Protein AF-A0A8B6FLK1-F1 (afdb_monomer_lite)

pLDDT: mean 83.56, std 16.07, range [43.19, 97.81]

Foldseek 3Di:
DVVVVCVVVVVVVVVVVVVVVCVLCVVCVVQWDWDWDDDPPDIDIDIDGHADWDFDDADPNRTDTDRVVVVVSVVVCCCVVPVVVVVVVVVVVVVVVVVVVVPDPPPPPPDPVVVVVVVVVVVVPD

InterPro domains:
  IPR000276 G protein-coupled receptor, rhodopsin-like [PF00001] (7-109)
  IPR000276 G protein-coupled receptor, rhodopsin-like [PR00237] (9-30)
  IPR000276 G protein-coupled receptor, rhodopsin-like [PR00237] (74-97)
  IPR017452 GPCR, rhodopsin-like, 7TM [PS50262] (1-126)

Radius of gyration: 31.33 Å; chains: 1; bounding box: 81×40×91 Å

Structure (mmCIF, N/CA/C/O backbone):
data_AF-A0A8B6FLK1-F1
#
_entry.id   AF-A0A8B6FLK1-F1
#
loop_
_atom_site.group_PDB
_atom_site.id
_atom_site.type_symbol
_atom_site.label_atom_id
_atom_site.label_alt_id
_atom_site.label_comp_id
_atom_site.label_asym_id
_atom_site.label_entity_id
_atom_site.label_seq_id
_atom_site.pdbx_PDB_ins_code
_atom_site.Cartn_x
_atom_site.Cartn_y
_atom_site.Cartn_z
_atom_site.occupancy
_atom_site.B_iso_or_equiv
_atom_site.auth_seq_id
_atom_site.auth_comp_id
_atom_site.auth_asym_id
_atom_site.auth_atom_id
_atom_site.pdbx_PDB_model_num
ATOM 1 N N . MET A 1 1 ? -22.060 -17.424 25.869 1.00 43.19 1 MET A N 1
ATOM 2 C CA . MET A 1 1 ? -22.345 -17.572 24.416 1.00 43.19 1 MET A CA 1
ATOM 3 C C . MET A 1 1 ? -21.731 -16.505 23.499 1.00 43.19 1 MET A C 1
ATOM 5 O O . MET A 1 1 ? -21.481 -16.833 22.350 1.00 43.19 1 MET A O 1
ATOM 9 N N . LYS A 1 2 ? -21.449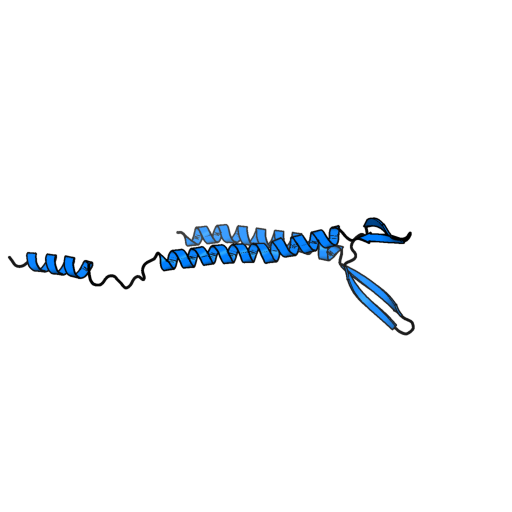 -15.261 23.934 1.00 49.59 2 LYS A N 1
ATOM 10 C CA . LYS A 1 2 ? -20.868 -14.230 23.038 1.00 49.59 2 LYS A CA 1
ATOM 11 C C . LYS A 1 2 ? -19.436 -14.543 22.548 1.00 49.59 2 LYS A C 1
ATOM 13 O O . LYS A 1 2 ? -19.112 -14.202 21.419 1.00 49.59 2 LYS A O 1
ATOM 18 N N . ALA A 1 3 ? -18.621 -15.236 23.349 1.00 55.22 3 ALA A N 1
ATOM 19 C CA . ALA A 1 3 ? -17.227 -15.564 23.014 1.00 55.22 3 ALA A CA 1
ATOM 20 C C . ALA A 1 3 ? -17.075 -16.533 21.818 1.00 55.22 3 ALA A C 1
ATOM 22 O O . ALA A 1 3 ? -16.315 -16.252 20.899 1.00 55.22 3 ALA A O 1
ATOM 23 N N . HIS A 1 4 ? -17.865 -17.608 21.750 1.00 50.41 4 HIS A N 1
ATOM 24 C CA . HIS A 1 4 ? -17.795 -18.573 20.638 1.00 50.41 4 HIS A CA 1
ATOM 25 C C . HIS A 1 4 ? -18.208 -17.985 19.274 1.00 50.41 4 HIS A C 1
ATOM 27 O O . HIS A 1 4 ? -17.681 -18.370 18.230 1.00 50.41 4 HIS A O 1
ATOM 33 N N . ILE A 1 5 ? -19.139 -17.022 19.263 1.00 56.53 5 ILE A N 1
ATOM 34 C CA . ILE A 1 5 ? -19.549 -16.324 18.031 1.00 56.53 5 ILE A CA 1
ATOM 35 C C . ILE A 1 5 ? -18.412 -15.426 17.512 1.00 56.53 5 ILE A C 1
ATOM 37 O O . ILE A 1 5 ? -18.264 -15.263 16.300 1.00 56.53 5 ILE A O 1
ATOM 41 N N . ILE A 1 6 ? -17.592 -14.876 18.415 1.00 68.38 6 ILE A N 1
ATOM 42 C CA . ILE A 1 6 ? -16.384 -14.112 18.075 1.00 68.38 6 ILE A CA 1
ATOM 43 C C . ILE A 1 6 ? -15.323 -15.049 17.483 1.00 68.38 6 ILE A C 1
ATOM 45 O O . ILE A 1 6 ? -14.728 -14.716 16.465 1.00 68.38 6 ILE A O 1
ATOM 49 N N . GLU A 1 7 ? -15.156 -16.248 18.037 1.00 64.81 7 GLU A N 1
ATOM 50 C CA . GLU A 1 7 ? -14.150 -17.232 17.616 1.00 64.81 7 GLU A CA 1
ATOM 51 C C . GLU A 1 7 ? -14.366 -17.754 16.180 1.00 64.81 7 GLU A C 1
ATOM 53 O O . GLU A 1 7 ? -13.455 -17.725 15.347 1.00 64.81 7 GLU A O 1
ATOM 58 N N . ARG A 1 8 ? -15.603 -18.135 15.820 1.00 66.06 8 ARG A N 1
ATOM 59 C CA . ARG A 1 8 ? -15.920 -18.606 14.454 1.00 66.06 8 ARG A CA 1
ATOM 60 C C . ARG A 1 8 ? -15.788 -17.498 13.403 1.00 66.06 8 ARG A C 1
ATOM 62 O O . ARG A 1 8 ? -15.402 -17.772 12.264 1.00 66.06 8 ARG A O 1
ATOM 69 N N . LYS A 1 9 ? -16.094 -16.250 13.768 1.00 73.50 9 LYS A N 1
ATOM 70 C CA . LYS A 1 9 ? -15.931 -15.082 12.887 1.00 73.50 9 LYS A CA 1
ATOM 71 C C . LYS A 1 9 ? -14.465 -14.667 12.761 1.00 73.50 9 LYS A C 1
ATOM 73 O O . LYS A 1 9 ? -14.031 -14.353 11.659 1.00 73.50 9 LYS A O 1
ATOM 78 N N . ALA A 1 10 ? -13.689 -14.765 13.841 1.00 85.44 10 ALA A N 1
ATOM 79 C CA . ALA A 1 10 ? -12.264 -14.450 13.848 1.00 85.44 10 ALA A CA 1
ATOM 80 C C . ALA A 1 10 ? -11.472 -15.326 12.871 1.00 85.44 10 ALA A C 1
ATOM 82 O O . ALA A 1 10 ? -10.645 -14.802 12.130 1.00 85.44 10 ALA A O 1
ATOM 83 N N . ARG A 1 11 ? -11.779 -16.630 12.782 1.00 87.12 11 ARG A N 1
ATOM 84 C CA . ARG A 1 11 ? -11.139 -17.526 11.801 1.00 87.12 11 ARG A CA 1
ATOM 85 C C . ARG A 1 11 ? -11.288 -17.019 10.362 1.00 87.12 11 ARG A C 1
ATOM 87 O O . ARG A 1 11 ? -10.310 -16.995 9.622 1.00 87.12 11 ARG A O 1
ATOM 94 N N . HIS A 1 12 ? -12.492 -16.597 9.974 1.00 88.56 12 HIS A N 1
ATOM 95 C CA . HIS A 1 12 ? -12.741 -16.069 8.630 1.00 88.56 12 HIS A CA 1
ATOM 96 C C . HIS A 1 12 ? -12.005 -14.745 8.409 1.00 88.56 12 HIS A C 1
ATOM 98 O O . HIS A 1 12 ? -11.387 -14.561 7.364 1.00 88.56 12 HIS A O 1
ATOM 104 N N . SER A 1 13 ? -12.001 -13.859 9.409 1.00 89.75 13 SER A N 1
ATOM 105 C CA . SER A 1 13 ? -11.253 -12.601 9.344 1.00 89.75 13 SER A CA 1
ATOM 106 C C . SER A 1 13 ? -9.754 -12.827 9.146 1.00 89.75 13 SER A C 1
ATOM 108 O O . SER A 1 13 ? -9.150 -12.155 8.319 1.00 89.75 13 SER A O 1
ATOM 110 N N . ILE A 1 14 ? -9.157 -13.793 9.850 1.00 92.69 14 ILE A N 1
ATOM 111 C CA . ILE A 1 14 ? -7.729 -14.113 9.717 1.00 92.69 14 ILE A CA 1
ATOM 112 C C . ILE A 1 14 ? -7.416 -14.613 8.303 1.00 92.69 14 ILE A C 1
ATOM 114 O O . ILE A 1 14 ? -6.460 -14.143 7.693 1.00 92.69 14 ILE A O 1
ATOM 118 N N . ILE A 1 15 ? -8.234 -15.518 7.757 1.00 95.38 15 ILE A N 1
ATOM 119 C CA . ILE A 1 15 ? -8.050 -16.026 6.388 1.00 95.38 15 ILE A CA 1
ATOM 120 C C . ILE A 1 15 ? -8.120 -14.879 5.373 1.00 95.38 15 ILE A C 1
ATOM 122 O O . ILE A 1 15 ? -7.264 -14.785 4.498 1.00 95.38 15 ILE A O 1
ATOM 126 N N . LEU A 1 16 ? -9.098 -13.979 5.512 1.00 92.62 16 LEU A N 1
ATOM 127 C CA . LEU A 1 16 ? -9.214 -12.813 4.636 1.00 92.62 16 LEU A CA 1
ATOM 128 C C . LEU A 1 16 ? -7.984 -11.911 4.732 1.00 92.62 16 LEU A C 1
ATOM 130 O O . LEU A 1 16 ? -7.451 -11.521 3.698 1.00 92.62 16 LEU A O 1
ATOM 134 N N . VAL A 1 17 ? -7.500 -11.619 5.942 1.00 94.12 17 VAL A N 1
ATOM 135 C CA . VAL A 1 17 ? -6.287 -10.810 6.141 1.00 94.12 17 VAL A CA 1
ATOM 136 C C . VAL A 1 17 ? -5.098 -11.428 5.414 1.00 94.12 17 VAL A C 1
ATOM 138 O O . VAL A 1 17 ? -4.431 -10.719 4.671 1.00 94.12 17 VAL A O 1
ATOM 141 N N . TRP A 1 18 ? -4.879 -12.738 5.541 1.00 96.75 18 TRP A N 1
ATOM 142 C CA . TRP A 1 18 ? -3.808 -13.425 4.816 1.00 96.75 18 TRP A CA 1
ATOM 143 C C . TRP A 1 18 ? -3.941 -13.291 3.300 1.00 96.75 18 TRP A C 1
ATOM 145 O O . TRP A 1 18 ? -2.966 -12.947 2.633 1.00 96.75 18 TRP A O 1
ATOM 155 N N . LEU A 1 19 ? -5.139 -13.515 2.753 1.00 96.19 19 LEU A N 1
ATOM 156 C CA . LEU A 1 19 ? -5.387 -13.366 1.317 1.00 96.19 19 LEU A CA 1
ATOM 157 C C . LEU A 1 19 ? -5.101 -11.937 0.840 1.00 96.19 19 LEU A C 1
ATOM 159 O O . LEU A 1 19 ? -4.425 -11.756 -0.171 1.00 96.19 19 LEU A O 1
ATOM 163 N N . PHE A 1 20 ? -5.549 -10.925 1.587 1.00 94.19 20 PHE A N 1
ATOM 164 C CA . PHE A 1 20 ? -5.247 -9.529 1.277 1.00 94.19 20 PHE A CA 1
ATOM 165 C C . PHE A 1 20 ? -3.749 -9.233 1.381 1.00 94.19 20 PHE A C 1
ATOM 167 O O . PHE A 1 20 ? -3.199 -8.594 0.487 1.00 94.19 20 PHE A O 1
ATOM 174 N N . SER A 1 21 ? -3.063 -9.727 2.413 1.00 94.56 21 SER A N 1
ATOM 175 C CA . SER A 1 21 ? -1.614 -9.564 2.561 1.00 94.56 21 SER A CA 1
ATOM 176 C C . SER A 1 21 ? -0.854 -10.150 1.373 1.00 94.56 21 SER A C 1
ATOM 178 O O . SER A 1 21 ? 0.011 -9.473 0.820 1.00 94.56 21 SER A O 1
ATOM 180 N N . PHE A 1 22 ? -1.208 -11.357 0.924 1.00 95.44 22 PHE A N 1
ATOM 181 C CA . PHE A 1 22 ? -0.618 -11.948 -0.278 1.00 95.44 22 PHE A CA 1
ATOM 182 C C . PHE A 1 22 ? -0.935 -11.136 -1.533 1.00 95.44 22 PHE A C 1
ATOM 184 O O . PHE A 1 22 ? -0.035 -10.879 -2.330 1.00 95.44 22 PHE A O 1
ATOM 191 N N . ALA A 1 23 ? -2.179 -10.682 -1.693 1.00 93.31 23 ALA A N 1
ATOM 192 C CA . ALA A 1 23 ? -2.577 -9.871 -2.836 1.00 93.31 23 ALA A CA 1
ATOM 193 C C . ALA A 1 23 ? -1.752 -8.576 -2.927 1.00 93.31 23 ALA A C 1
ATOM 195 O O . ALA A 1 23 ? -1.198 -8.288 -3.986 1.00 93.31 23 ALA A O 1
ATOM 196 N N . PHE A 1 24 ? -1.595 -7.840 -1.821 1.00 93.25 24 PHE A N 1
ATOM 197 C CA . PHE A 1 24 ? -0.805 -6.605 -1.782 1.00 93.25 24 PHE A CA 1
ATOM 198 C C . PHE A 1 24 ? 0.704 -6.837 -1.904 1.00 93.25 24 PHE A C 1
ATOM 200 O O . PHE A 1 24 ? 1.390 -5.993 -2.471 1.00 93.25 24 PHE A O 1
ATOM 207 N N . ALA A 1 25 ? 1.230 -7.962 -1.411 1.00 92.88 25 ALA A N 1
ATOM 208 C CA . ALA A 1 25 ? 2.650 -8.292 -1.528 1.00 92.88 25 ALA A CA 1
ATOM 209 C C . ALA A 1 25 ? 3.031 -8.852 -2.911 1.00 92.88 25 ALA A C 1
ATOM 211 O O . ALA A 1 25 ? 4.182 -8.729 -3.326 1.00 92.88 25 ALA A O 1
ATOM 212 N N . SER A 1 26 ? 2.082 -9.444 -3.643 1.00 93.50 26 SER A N 1
ATOM 213 C CA . SER A 1 26 ? 2.343 -10.092 -4.934 1.00 93.50 26 SER A CA 1
ATOM 214 C C . SER A 1 26 ? 3.038 -9.206 -5.982 1.00 93.50 26 SER A C 1
ATOM 216 O O . SER A 1 26 ? 3.964 -9.702 -6.627 1.00 93.50 26 SER A O 1
ATOM 218 N N . PRO A 1 27 ? 2.726 -7.900 -6.140 1.00 90.81 27 PRO A N 1
ATOM 219 C CA . PRO A 1 27 ? 3.387 -7.073 -7.145 1.00 90.81 27 PRO A CA 1
ATOM 220 C C . PRO A 1 27 ? 4.865 -6.844 -6.818 1.00 90.81 27 PRO A C 1
ATOM 222 O O . PRO A 1 27 ? 5.683 -6.762 -7.729 1.00 90.81 27 PRO A O 1
ATOM 225 N N . LEU A 1 28 ? 5.239 -6.801 -5.534 1.00 89.56 28 LEU A N 1
ATOM 226 C CA . LEU A 1 28 ? 6.644 -6.675 -5.135 1.00 89.56 28 LEU A CA 1
ATOM 227 C C . LEU A 1 28 ? 7.468 -7.878 -5.594 1.00 89.56 28 LEU A C 1
ATOM 229 O O . LEU A 1 28 ? 8.617 -7.695 -5.965 1.00 89.56 28 LEU A O 1
ATOM 233 N N . LEU A 1 29 ? 6.897 -9.084 -5.622 1.00 90.19 29 LEU A N 1
ATOM 234 C CA . LEU A 1 29 ? 7.605 -10.266 -6.125 1.00 90.19 29 LEU A CA 1
ATOM 235 C C . LEU A 1 29 ? 7.876 -10.186 -7.633 1.00 90.19 29 LEU A C 1
ATOM 237 O O . LEU A 1 29 ? 8.891 -10.693 -8.094 1.00 90.19 29 LEU A O 1
ATOM 241 N N . VAL A 1 30 ? 6.986 -9.544 -8.393 1.00 90.75 30 VAL A N 1
ATOM 242 C CA . VAL A 1 30 ? 7.095 -9.446 -9.857 1.00 90.75 30 VAL A CA 1
ATOM 243 C C . VAL A 1 30 ? 7.973 -8.270 -10.286 1.00 90.75 30 VAL A C 1
ATOM 245 O O . VAL A 1 30 ? 8.799 -8.404 -11.185 1.00 90.75 30 VAL A O 1
ATOM 248 N N . PHE A 1 31 ? 7.801 -7.102 -9.663 1.00 91.44 31 PHE A N 1
ATOM 249 C CA . PHE A 1 31 ? 8.486 -5.873 -10.076 1.00 91.44 31 PHE A CA 1
ATOM 250 C C . PHE A 1 31 ? 9.885 -5.718 -9.481 1.00 91.44 31 PHE A C 1
ATOM 252 O O . PHE A 1 31 ? 10.619 -4.820 -9.896 1.00 91.44 31 PHE A O 1
ATOM 259 N N . ARG A 1 32 ? 10.271 -6.557 -8.518 1.00 92.62 32 ARG A N 1
ATOM 260 C CA . ARG A 1 32 ? 11.574 -6.469 -7.865 1.00 92.62 32 ARG A CA 1
ATOM 261 C C . ARG A 1 32 ? 12.600 -7.314 -8.602 1.00 92.62 32 ARG A C 1
ATOM 263 O O . ARG A 1 32 ? 12.476 -8.530 -8.697 1.00 92.62 32 ARG A O 1
ATOM 270 N N . THR A 1 33 ? 13.622 -6.651 -9.128 1.00 93.19 33 THR A N 1
ATOM 271 C CA . THR A 1 33 ? 14.640 -7.272 -9.976 1.00 93.19 33 THR A CA 1
ATOM 272 C C . THR A 1 33 ? 16.041 -6.952 -9.478 1.00 93.19 33 THR A C 1
ATOM 274 O O . THR A 1 33 ? 16.296 -5.870 -8.943 1.00 93.19 33 THR A O 1
ATOM 277 N N . LEU A 1 34 ? 16.969 -7.890 -9.679 1.00 93.12 34 LEU A N 1
ATOM 278 C CA . LEU A 1 34 ? 18.387 -7.625 -9.475 1.00 93.12 34 LEU A CA 1
ATOM 279 C C . LEU A 1 34 ? 18.904 -6.784 -10.644 1.00 93.12 34 LEU A C 1
ATOM 281 O O . LEU A 1 34 ? 18.796 -7.171 -11.807 1.00 93.12 34 LEU A O 1
ATOM 285 N N . HIS A 1 35 ? 19.471 -5.635 -10.322 1.00 91.25 35 HIS A N 1
ATOM 286 C CA . HIS A 1 35 ? 20.169 -4.778 -11.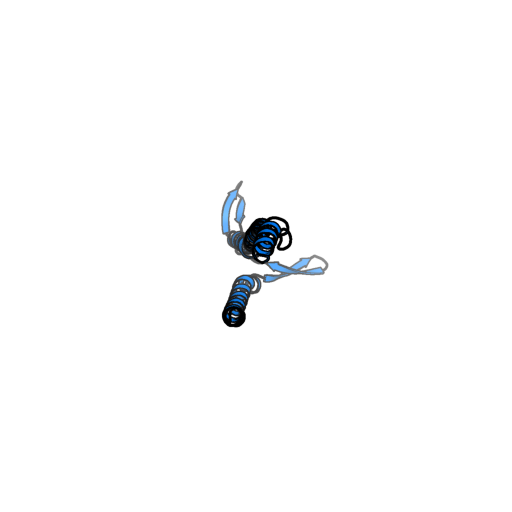257 1.00 91.25 35 HIS A CA 1
ATOM 287 C C . HIS A 1 35 ? 21.668 -4.970 -11.090 1.00 91.25 35 HIS A C 1
ATOM 289 O O . HIS A 1 35 ? 22.170 -5.136 -9.979 1.00 91.25 35 HIS A O 1
ATOM 295 N N . GLN A 1 36 ? 22.372 -4.938 -12.213 1.00 93.69 36 GLN A N 1
ATOM 296 C CA . GLN A 1 36 ? 23.819 -5.031 -12.258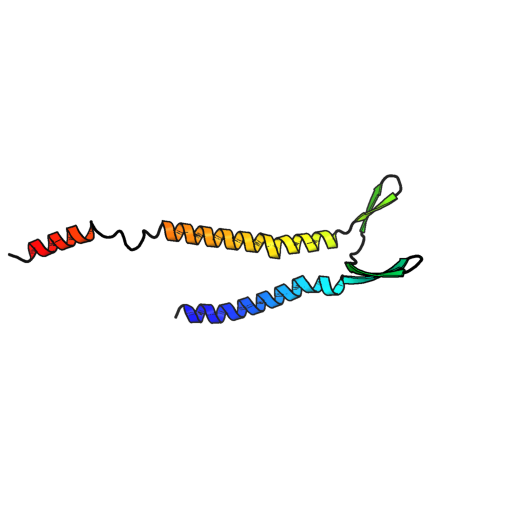 1.00 93.69 36 GLN A CA 1
ATOM 297 C C . GLN A 1 36 ? 24.341 -3.831 -13.044 1.00 93.69 36 GLN A C 1
ATOM 299 O O . GLN A 1 36 ? 23.883 -3.565 -14.157 1.00 93.69 36 GLN A O 1
ATOM 304 N N . ARG A 1 37 ? 25.282 -3.090 -12.462 1.00 91.62 37 ARG A N 1
ATOM 305 C CA . ARG A 1 37 ? 25.992 -1.987 -13.108 1.00 91.62 37 ARG A CA 1
ATOM 306 C C . ARG A 1 37 ? 27.479 -2.254 -13.013 1.00 91.62 37 ARG A C 1
ATOM 308 O O . ARG A 1 37 ? 28.049 -2.294 -11.926 1.00 91.62 37 ARG A O 1
ATOM 315 N N . GLN A 1 38 ? 28.105 -2.416 -14.171 1.00 93.31 38 GLN A N 1
ATOM 316 C CA . GLN A 1 38 ? 29.551 -2.519 -14.251 1.00 93.31 38 GLN A CA 1
ATOM 317 C C . GLN A 1 38 ? 30.155 -1.117 -14.170 1.00 93.31 38 GLN A C 1
ATOM 319 O O . GLN A 1 38 ? 29.944 -0.281 -15.051 1.00 93.31 38 GLN A O 1
ATOM 324 N N . TRP A 1 39 ? 30.910 -0.864 -13.110 1.00 90.94 39 TRP A N 1
ATOM 325 C CA . TRP A 1 39 ? 31.792 0.289 -12.999 1.00 90.94 39 TRP A CA 1
ATOM 326 C C . TRP A 1 39 ? 33.192 -0.077 -13.493 1.00 90.94 39 TRP A C 1
ATOM 328 O O . TRP A 1 39 ? 33.498 -1.240 -13.747 1.00 90.94 39 TRP A O 1
ATOM 338 N N . LYS A 1 40 ? 34.080 0.919 -13.594 1.00 90.31 40 LYS A N 1
ATOM 339 C CA . LYS A 1 40 ? 35.446 0.723 -14.105 1.00 90.31 40 LYS A CA 1
ATOM 340 C C . LYS A 1 40 ? 36.242 -0.344 -13.330 1.00 90.31 40 LYS A C 1
ATOM 342 O O . LYS A 1 40 ? 37.007 -1.073 -13.945 1.00 90.31 40 LYS A O 1
ATOM 347 N N . ASN A 1 41 ? 36.022 -0.451 -12.014 1.00 94.56 41 ASN A N 1
ATOM 348 C CA . ASN A 1 41 ? 36.798 -1.323 -11.119 1.00 94.56 41 ASN A CA 1
ATOM 349 C C . ASN A 1 41 ? 35.945 -2.323 -10.314 1.00 94.56 41 ASN A C 1
ATOM 351 O O . ASN A 1 41 ? 36.500 -3.096 -9.542 1.00 94.56 41 ASN A O 1
ATOM 355 N N . HIS A 1 42 ? 34.612 -2.282 -10.420 1.00 92.44 42 HIS A N 1
ATOM 356 C CA . HIS A 1 42 ? 33.734 -3.139 -9.620 1.00 92.44 42 HIS A CA 1
ATOM 357 C C . HIS A 1 42 ? 32.383 -3.374 -10.300 1.00 92.44 42 HIS A C 1
ATOM 359 O O . HIS A 1 42 ? 31.874 -2.508 -11.011 1.00 92.44 42 HIS A O 1
ATOM 365 N N . LEU A 1 43 ? 31.794 -4.541 -10.052 1.00 93.44 43 LEU A N 1
ATOM 366 C CA . LEU A 1 43 ? 30.409 -4.826 -10.406 1.00 93.44 43 LEU A CA 1
ATOM 367 C C . LEU A 1 43 ? 29.529 -4.442 -9.216 1.00 93.44 43 LEU A C 1
ATOM 369 O O . LEU A 1 43 ? 29.595 -5.075 -8.164 1.00 93.44 43 LEU A O 1
ATOM 373 N N . GLU A 1 44 ? 28.708 -3.410 -9.374 1.00 93.75 44 GLU A N 1
ATOM 374 C CA . GLU A 1 44 ? 27.685 -3.065 -8.393 1.00 93.75 44 GLU A CA 1
ATOM 375 C C . GLU A 1 44 ? 26.419 -3.863 -8.699 1.00 93.75 44 GLU A C 1
ATOM 377 O O . GLU A 1 44 ? 25.902 -3.833 -9.819 1.00 93.75 44 GLU A O 1
ATOM 382 N N . GLN A 1 45 ? 25.913 -4.577 -7.699 1.00 95.06 45 GLN A N 1
ATOM 383 C CA . GLN A 1 45 ? 24.640 -5.278 -7.784 1.00 95.06 45 GLN A CA 1
ATOM 384 C C . GLN A 1 45 ? 23.699 -4.717 -6.724 1.00 95.06 45 GLN A C 1
ATOM 386 O O . GLN A 1 45 ? 24.052 -4.663 -5.548 1.00 95.06 45 GLN A O 1
ATOM 391 N N . TRP A 1 46 ? 22.494 -4.320 -7.124 1.00 93.81 46 TRP A N 1
ATOM 392 C CA . TRP A 1 46 ? 21.467 -3.876 -6.184 1.00 93.81 46 TRP A CA 1
ATOM 393 C C . TRP A 1 46 ? 20.105 -4.434 -6.564 1.00 93.81 46 TRP A C 1
ATOM 395 O O . TRP A 1 46 ? 19.798 -4.672 -7.730 1.00 93.81 46 TRP A O 1
ATOM 405 N N . CYS A 1 47 ? 19.265 -4.646 -5.559 1.00 92.81 47 CYS A N 1
ATOM 406 C CA . CYS A 1 47 ? 17.891 -5.079 -5.755 1.00 92.81 47 CYS A CA 1
ATOM 407 C C . CYS A 1 47 ? 16.984 -3.847 -5.779 1.00 92.81 47 CYS A C 1
ATOM 409 O O . CYS A 1 47 ? 16.921 -3.098 -4.801 1.00 92.81 47 CYS A O 1
ATOM 411 N N . GLY A 1 48 ? 16.312 -3.620 -6.904 1.00 90.88 48 GLY A N 1
ATOM 412 C CA . GLY A 1 48 ? 15.482 -2.443 -7.134 1.00 90.88 48 GLY A CA 1
ATOM 413 C C . GLY A 1 48 ? 14.168 -2.792 -7.816 1.00 90.88 48 GLY A C 1
ATOM 414 O O . GLY A 1 48 ? 13.981 -3.897 -8.326 1.00 90.88 48 GLY A O 1
ATOM 415 N N . ASP A 1 49 ? 13.243 -1.837 -7.808 1.00 91.06 49 ASP A N 1
ATOM 416 C CA . ASP A 1 49 ? 11.947 -2.022 -8.447 1.00 91.06 49 ASP A CA 1
ATOM 417 C C . ASP A 1 49 ? 11.992 -1.519 -9.900 1.00 91.06 49 ASP A C 1
ATOM 419 O O . ASP A 1 49 ? 12.321 -0.356 -10.160 1.00 91.06 49 ASP A O 1
ATOM 423 N N . LYS A 1 50 ? 11.586 -2.364 -10.849 1.00 91.75 50 LYS A N 1
ATOM 424 C CA . LYS A 1 50 ? 11.521 -2.051 -12.280 1.00 91.75 50 LYS A CA 1
ATOM 425 C C . LYS A 1 50 ? 10.073 -1.861 -12.729 1.00 91.75 50 LYS A C 1
ATOM 427 O O . LYS A 1 50 ? 9.413 -2.790 -13.181 1.00 91.75 50 LYS A O 1
ATOM 432 N N . TRP A 1 51 ? 9.591 -0.624 -12.641 1.00 90.56 51 TRP A N 1
ATOM 433 C CA . TRP A 1 51 ? 8.247 -0.243 -13.088 1.00 90.56 51 TRP A CA 1
ATOM 434 C C . TRP A 1 51 ? 8.245 0.286 -14.533 1.00 90.56 51 TRP A C 1
ATOM 436 O O . TRP A 1 51 ? 9.212 0.946 -14.929 1.00 90.56 51 TRP A O 1
ATOM 446 N N . PRO A 1 52 ? 7.168 0.057 -15.313 1.00 90.75 52 PRO A N 1
ATOM 447 C CA . PRO A 1 52 ? 7.081 0.517 -16.695 1.00 90.75 52 PRO A CA 1
ATOM 448 C C . PRO A 1 52 ? 7.113 2.048 -16.777 1.00 90.75 52 PRO A C 1
ATOM 450 O O . PRO A 1 52 ? 6.418 2.748 -16.035 1.00 90.75 52 PRO A O 1
ATOM 453 N N . LEU A 1 53 ? 7.939 2.551 -17.693 1.00 91.94 53 LEU A N 1
ATOM 454 C CA . LEU A 1 53 ? 8.031 3.967 -18.033 1.00 91.94 53 LEU A CA 1
ATOM 455 C C . LEU A 1 53 ? 6.984 4.284 -19.100 1.00 91.94 53 LEU A C 1
ATOM 457 O O . LEU A 1 53 ? 6.923 3.619 -20.130 1.00 91.94 53 LEU A O 1
ATOM 461 N N . VAL A 1 54 ? 6.172 5.307 -18.851 1.00 92.19 54 VAL A N 1
ATOM 462 C CA . VAL A 1 54 ? 5.145 5.788 -19.778 1.00 92.19 54 VAL A CA 1
ATOM 463 C C . VAL A 1 54 ? 5.531 7.187 -20.239 1.00 92.19 54 VAL A C 1
ATOM 465 O O . VAL A 1 54 ? 5.889 8.043 -19.421 1.00 92.19 54 VAL A O 1
ATOM 468 N N . PHE A 1 55 ? 5.481 7.421 -21.549 1.00 91.94 55 PHE A N 1
ATOM 469 C CA . PHE A 1 55 ? 5.702 8.745 -22.124 1.00 91.94 55 PHE A CA 1
ATOM 470 C C . PHE A 1 55 ? 4.645 9.724 -21.601 1.00 91.94 55 PHE A C 1
ATOM 472 O O . PHE A 1 55 ? 3.461 9.390 -21.556 1.00 91.94 55 PHE A O 1
ATOM 479 N N . LYS A 1 56 ? 5.068 10.912 -21.160 1.00 91.06 56 LYS A N 1
ATOM 480 C CA . LYS A 1 56 ? 4.160 11.940 -20.640 1.00 91.06 56 LYS A CA 1
ATOM 481 C C . LYS A 1 56 ? 3.978 13.076 -21.641 1.00 91.06 56 LYS A C 1
ATOM 483 O O . LYS A 1 56 ? 2.856 13.355 -22.042 1.00 91.06 56 LYS A O 1
ATOM 488 N N . TYR A 1 57 ? 5.076 13.736 -21.997 1.00 91.56 57 TYR A N 1
ATOM 489 C CA . TYR A 1 57 ? 5.137 14.857 -22.935 1.00 91.56 57 TYR A CA 1
ATOM 490 C C . TYR A 1 57 ? 6.603 15.139 -23.304 1.00 91.56 57 TYR A C 1
ATOM 492 O O . TYR A 1 57 ? 7.523 14.533 -22.749 1.00 91.56 57 TYR A O 1
ATOM 500 N N . MET A 1 58 ? 6.820 16.051 -24.249 1.00 90.62 58 MET A N 1
ATOM 501 C CA . MET A 1 58 ? 8.146 16.528 -24.644 1.00 90.62 58 MET A CA 1
ATOM 502 C C . MET A 1 58 ? 8.426 17.875 -23.964 1.00 90.62 58 MET A C 1
ATOM 504 O O . MET A 1 58 ? 7.609 18.788 -24.065 1.00 90.62 58 MET A O 1
ATOM 508 N N . GLU A 1 59 ? 9.560 18.005 -23.280 1.00 91.56 59 GLU A N 1
ATOM 509 C CA . GLU A 1 59 ? 9.982 19.227 -22.585 1.00 91.56 59 GLU A CA 1
ATOM 510 C C . GLU A 1 59 ? 11.314 19.691 -23.182 1.00 91.56 59 GLU A C 1
ATOM 512 O O . GLU A 1 59 ? 12.293 18.951 -23.144 1.00 91.56 59 GLU A O 1
ATOM 517 N N . TYR A 1 60 ? 11.343 20.870 -23.815 1.00 92.56 60 TYR A N 1
ATOM 518 C CA . TYR A 1 60 ? 12.525 21.392 -24.529 1.00 92.56 60 TYR A CA 1
ATOM 519 C C . TYR A 1 60 ? 13.132 20.410 -25.554 1.00 92.56 60 TYR A C 1
ATOM 521 O O . TYR A 1 60 ? 14.348 20.310 -25.697 1.00 92.56 60 TYR A O 1
ATOM 529 N N . GLY A 1 61 ? 12.285 19.649 -26.256 1.00 90.25 61 GLY A N 1
ATOM 530 C CA . GLY A 1 61 ? 12.733 18.637 -27.221 1.00 90.25 61 GLY A CA 1
ATOM 531 C C . GLY A 1 61 ? 13.261 17.342 -26.590 1.00 90.25 61 GLY A C 1
ATOM 532 O O . GLY A 1 61 ? 13.706 16.454 -27.312 1.00 90.25 61 GLY A O 1
ATOM 533 N N . VAL A 1 62 ? 13.177 17.190 -25.265 1.00 90.00 62 VAL A N 1
ATOM 534 C CA . VAL A 1 62 ? 13.548 15.966 -24.545 1.00 90.00 62 VAL A CA 1
ATOM 535 C C . VAL A 1 62 ? 12.278 15.202 -24.141 1.00 90.00 62 VAL A C 1
ATOM 537 O O . VAL A 1 62 ? 11.361 15.797 -23.569 1.00 90.00 62 VAL A O 1
ATOM 540 N N . PRO A 1 63 ? 12.165 13.890 -24.425 1.00 89.69 63 PRO A N 1
ATOM 541 C CA . PRO A 1 63 ? 11.013 13.101 -23.999 1.00 89.69 63 PRO A CA 1
ATOM 542 C C . PRO A 1 63 ? 11.030 12.878 -22.479 1.00 89.69 63 PRO A C 1
ATOM 544 O O . PRO A 1 63 ? 11.970 12.298 -21.934 1.00 89.69 63 PRO A O 1
ATOM 547 N N . VAL A 1 64 ? 9.962 13.297 -21.796 1.00 91.06 64 VAL A N 1
ATOM 548 C CA . VAL A 1 64 ? 9.781 13.107 -20.352 1.00 91.06 64 VAL A CA 1
ATOM 549 C C . VAL A 1 64 ? 8.930 11.865 -20.095 1.00 91.06 64 VAL A C 1
ATOM 551 O O . VAL A 1 64 ? 7.795 11.744 -20.569 1.00 91.06 64 VAL A O 1
ATOM 554 N N . TYR A 1 65 ? 9.468 10.945 -19.295 1.00 91.38 65 TYR A N 1
ATOM 555 C CA . TYR A 1 65 ? 8.803 9.706 -18.892 1.00 91.38 65 TYR A CA 1
ATOM 556 C C . TYR A 1 65 ? 8.377 9.754 -17.426 1.00 91.38 65 TYR A C 1
ATOM 558 O O . TYR A 1 65 ? 8.998 10.412 -16.594 1.00 91.38 65 TYR A O 1
ATOM 566 N N . HIS A 1 66 ? 7.326 9.013 -17.089 1.00 91.56 66 HIS A N 1
ATOM 567 C CA . HIS A 1 66 ? 6.847 8.869 -15.718 1.00 91.56 66 HIS A CA 1
ATOM 568 C C . HIS A 1 66 ? 6.456 7.421 -15.414 1.00 91.56 66 HIS A C 1
ATOM 570 O O . HIS A 1 66 ? 6.259 6.612 -16.318 1.00 91.56 66 HIS A O 1
ATOM 576 N N . GLN A 1 67 ? 6.346 7.090 -14.126 1.00 91.81 67 GLN A N 1
ATOM 577 C CA . GLN A 1 67 ? 5.993 5.749 -13.644 1.00 91.81 67 GLN A CA 1
ATOM 578 C C . GLN A 1 67 ? 4.632 5.788 -12.920 1.00 91.81 67 GLN A C 1
ATOM 580 O O . GLN A 1 67 ? 4.591 5.755 -11.685 1.00 91.81 67 GLN A O 1
ATOM 585 N N . PRO A 1 68 ? 3.501 5.893 -13.647 1.00 91.81 68 PRO A N 1
ATOM 586 C CA . PRO A 1 68 ? 2.186 6.051 -13.026 1.00 91.81 68 PRO A CA 1
ATOM 587 C C . PRO A 1 68 ? 1.794 4.823 -12.195 1.00 91.81 68 PRO A C 1
ATOM 589 O O . PRO A 1 68 ? 1.319 4.978 -11.073 1.00 91.81 68 PRO A O 1
ATOM 592 N N . ALA A 1 69 ? 2.087 3.613 -12.683 1.00 90.81 69 ALA A N 1
ATOM 593 C CA . ALA A 1 69 ? 1.804 2.361 -11.978 1.00 90.81 69 ALA A CA 1
ATOM 594 C C . ALA A 1 69 ? 2.506 2.282 -10.613 1.00 90.81 69 ALA A C 1
ATOM 596 O O . ALA A 1 69 ? 1.882 1.925 -9.616 1.00 90.81 69 ALA A O 1
ATOM 597 N N . ARG A 1 70 ? 3.775 2.708 -10.547 1.00 92.06 70 ARG A N 1
ATOM 598 C CA . ARG A 1 70 ? 4.538 2.783 -9.295 1.00 92.06 70 ARG A CA 1
ATOM 599 C C . ARG A 1 70 ? 3.868 3.718 -8.298 1.00 92.06 70 ARG A C 1
ATOM 601 O O . ARG A 1 70 ? 3.701 3.363 -7.134 1.00 92.06 70 ARG A O 1
ATOM 608 N N . LYS A 1 71 ? 3.492 4.918 -8.753 1.00 93.19 71 LYS A N 1
ATOM 609 C CA . LYS A 1 71 ? 2.841 5.917 -7.901 1.00 93.19 71 LYS A CA 1
ATOM 610 C C . LYS A 1 71 ? 1.523 5.376 -7.354 1.00 93.19 71 LYS A C 1
ATOM 612 O O . LYS A 1 71 ? 1.332 5.415 -6.146 1.00 93.19 71 LYS A O 1
ATOM 617 N N . ILE A 1 72 ? 0.671 4.830 -8.224 1.00 94.00 72 ILE A N 1
ATOM 618 C CA . ILE A 1 72 ? -0.617 4.242 -7.839 1.00 94.00 72 ILE A CA 1
ATOM 619 C C . ILE A 1 72 ? -0.397 3.153 -6.788 1.00 94.00 72 ILE A C 1
ATOM 621 O O . ILE A 1 72 ? -0.942 3.269 -5.695 1.00 94.00 72 ILE A O 1
ATOM 625 N N . TYR A 1 73 ? 0.476 2.179 -7.058 1.00 94.44 73 TYR A N 1
ATOM 626 C CA . TYR A 1 73 ? 0.772 1.085 -6.134 1.00 94.44 73 TYR A CA 1
ATOM 627 C C . TYR A 1 73 ? 1.157 1.582 -4.732 1.00 94.44 73 TYR A C 1
ATOM 629 O O . TYR A 1 73 ? 0.509 1.220 -3.751 1.00 94.44 73 TYR A O 1
ATOM 637 N N . TRP A 1 74 ? 2.153 2.467 -4.626 1.00 94.56 74 TRP A N 1
ATOM 638 C CA . TRP A 1 74 ? 2.610 2.970 -3.327 1.00 94.56 74 TRP A CA 1
ATOM 639 C C . TRP A 1 74 ? 1.574 3.854 -2.627 1.00 94.56 74 TRP A C 1
ATOM 641 O O . TRP A 1 74 ? 1.449 3.794 -1.403 1.00 94.56 74 TRP A O 1
ATOM 651 N N . THR A 1 75 ? 0.790 4.638 -3.376 1.00 96.00 75 THR A N 1
ATOM 652 C CA . THR A 1 75 ? -0.313 5.412 -2.786 1.00 96.00 75 THR A CA 1
ATOM 653 C C . THR A 1 75 ? -1.416 4.510 -2.245 1.00 96.00 75 THR A C 1
ATOM 655 O O . THR A 1 75 ? -1.846 4.705 -1.112 1.00 96.00 75 THR A O 1
ATOM 658 N N . THR A 1 76 ? -1.829 3.483 -2.993 1.00 95.06 76 THR A N 1
ATOM 659 C CA . THR A 1 76 ? -2.821 2.503 -2.539 1.00 95.06 76 THR A CA 1
ATOM 660 C C . THR A 1 76 ? -2.321 1.763 -1.306 1.00 95.06 76 THR A C 1
ATOM 662 O O . THR A 1 76 ? -3.056 1.647 -0.329 1.00 95.06 76 THR A O 1
ATOM 665 N N . LEU A 1 77 ? -1.062 1.318 -1.314 1.00 94.88 77 LEU A N 1
ATOM 666 C CA . LEU A 1 77 ? -0.461 0.610 -0.189 1.00 94.88 77 LEU A CA 1
ATOM 667 C C . LEU A 1 77 ? -0.446 1.476 1.079 1.00 94.88 77 LEU A C 1
ATOM 669 O O . LEU A 1 77 ? -0.850 1.012 2.141 1.00 94.88 77 LEU A O 1
ATOM 673 N N . SER A 1 78 ? -0.058 2.749 0.963 1.00 96.31 78 SER A N 1
ATOM 674 C CA . SER A 1 78 ? -0.078 3.705 2.077 1.00 96.31 78 SER A CA 1
ATOM 675 C C . SER A 1 78 ? -1.499 3.956 2.601 1.00 96.31 78 SER A C 1
ATOM 677 O O . SER A 1 78 ? -1.753 3.906 3.803 1.00 96.31 78 SER A O 1
ATOM 679 N N . VAL A 1 79 ? -2.476 4.148 1.715 1.00 96.56 79 VAL A N 1
ATOM 680 C CA . VAL A 1 79 ? -3.867 4.368 2.137 1.00 96.56 79 VAL A CA 1
ATOM 681 C C . VAL A 1 79 ? -4.435 3.138 2.852 1.00 96.56 79 VAL A C 1
ATOM 683 O O . VAL A 1 79 ? -5.039 3.267 3.916 1.00 96.56 79 VAL A O 1
ATOM 686 N N . VAL A 1 80 ? -4.227 1.943 2.298 1.00 94.88 80 VAL A N 1
ATOM 687 C CA . VAL A 1 80 ? -4.837 0.707 2.805 1.00 94.88 80 VAL A CA 1
ATOM 688 C C . VAL A 1 80 ? -4.135 0.176 4.049 1.00 94.88 80 VAL A C 1
ATOM 690 O O . VAL A 1 80 ? -4.814 -0.239 4.983 1.00 94.88 80 VAL A O 1
ATOM 693 N N . LEU A 1 81 ? -2.801 0.187 4.090 1.00 93.69 81 LEU A N 1
ATOM 694 C CA . LEU A 1 81 ? -2.042 -0.408 5.196 1.00 93.69 81 LEU A CA 1
ATOM 695 C C . LEU A 1 81 ? -1.720 0.573 6.324 1.00 93.69 81 LEU A C 1
ATOM 697 O O . LEU A 1 81 ? -1.385 0.129 7.419 1.00 93.69 81 LEU A O 1
ATOM 701 N N . PHE A 1 82 ? -1.821 1.884 6.091 1.00 94.25 82 PHE A N 1
ATOM 702 C CA . PHE A 1 82 ? -1.506 2.892 7.104 1.00 94.25 82 PHE A CA 1
ATOM 703 C C . PHE A 1 82 ? -2.712 3.772 7.439 1.00 94.25 82 PHE A C 1
ATOM 705 O O . PHE A 1 82 ? -3.176 3.766 8.580 1.00 94.25 82 PHE A O 1
ATOM 712 N N . LEU A 1 83 ? -3.276 4.485 6.459 1.00 96.50 83 LEU A N 1
ATOM 713 C CA . LEU A 1 83 ? -4.324 5.474 6.736 1.00 96.50 83 LEU A CA 1
ATOM 714 C C . LEU A 1 83 ? -5.619 4.834 7.258 1.00 96.50 83 LEU A C 1
ATOM 716 O O . LEU A 1 83 ? -6.154 5.272 8.276 1.00 96.50 83 LEU A O 1
ATOM 720 N N . ILE A 1 84 ? -6.113 3.785 6.593 1.00 95.62 84 ILE A N 1
ATOM 721 C CA . ILE A 1 84 ? -7.346 3.095 6.997 1.00 95.62 84 ILE A CA 1
ATOM 722 C C . ILE A 1 84 ? -7.223 2.507 8.415 1.00 95.62 84 ILE A C 1
ATOM 724 O O . ILE A 1 84 ? -8.087 2.819 9.239 1.00 95.62 84 ILE A O 1
ATOM 728 N N . PRO A 1 85 ? -6.182 1.721 8.762 1.00 95.69 85 PRO A N 1
ATOM 729 C CA . PRO A 1 85 ? -6.017 1.199 10.117 1.00 95.69 85 PRO A CA 1
ATOM 730 C C . PRO A 1 85 ? -5.981 2.291 11.184 1.00 95.69 85 PRO A C 1
ATOM 732 O O . PRO A 1 85 ? -6.651 2.159 12.207 1.00 95.69 85 PRO A O 1
ATOM 735 N N . ILE A 1 86 ? -5.272 3.397 10.937 1.00 97.44 86 ILE A N 1
ATOM 736 C CA . ILE A 1 86 ? -5.212 4.522 11.880 1.00 97.44 86 ILE A CA 1
ATOM 737 C C . ILE A 1 86 ? -6.597 5.128 12.098 1.00 97.44 86 ILE A C 1
ATOM 739 O O . ILE A 1 86 ? -6.998 5.329 13.243 1.00 97.44 86 ILE A O 1
ATOM 743 N N . LEU A 1 87 ? -7.354 5.377 11.028 1.00 97.81 87 LEU A N 1
ATOM 744 C CA . LEU A 1 87 ? -8.707 5.923 11.135 1.00 97.81 87 LEU A CA 1
ATOM 745 C C . LEU A 1 87 ? -9.648 4.968 11.879 1.00 97.81 87 LEU A C 1
ATOM 747 O O . LEU A 1 87 ? -10.404 5.403 12.748 1.00 97.81 87 LEU A O 1
ATOM 751 N N . VAL A 1 88 ? -9.578 3.665 11.591 1.00 96.50 88 VAL A N 1
ATOM 752 C CA . VAL A 1 88 ? -10.385 2.645 12.277 1.00 96.50 88 VAL A CA 1
ATOM 753 C C . VAL A 1 88 ? -10.066 2.616 13.771 1.00 96.50 88 VAL A C 1
ATOM 755 O O . VAL A 1 88 ? -10.989 2.668 14.588 1.00 96.50 88 VAL A O 1
ATOM 758 N N . MET A 1 89 ? -8.782 2.591 14.137 1.00 97.00 89 MET A N 1
ATOM 759 C CA . MET A 1 89 ? -8.355 2.604 15.538 1.00 97.00 89 MET A CA 1
ATOM 760 C C . MET A 1 89 ? -8.779 3.901 16.231 1.00 97.00 89 MET A C 1
ATOM 762 O O . MET A 1 89 ? -9.358 3.852 17.314 1.00 97.00 89 MET A O 1
ATOM 766 N N . ALA A 1 90 ? -8.583 5.058 15.594 1.00 97.75 90 ALA A N 1
ATOM 767 C CA . ALA A 1 90 ? -8.978 6.354 16.139 1.00 97.75 90 ALA A CA 1
ATOM 768 C C . ALA A 1 90 ? -10.487 6.426 16.421 1.00 97.75 90 ALA A C 1
ATOM 770 O O . ALA A 1 90 ? -10.902 6.845 17.505 1.00 97.75 90 ALA A O 1
ATOM 771 N N . ILE A 1 91 ? -11.325 5.965 15.487 1.00 97.69 91 ILE A N 1
ATOM 772 C CA . ILE A 1 91 ? -12.782 5.919 15.666 1.00 97.69 91 ILE A CA 1
ATOM 773 C C . ILE A 1 91 ? -13.160 4.944 16.785 1.00 97.69 91 ILE A C 1
ATOM 775 O O . ILE A 1 91 ?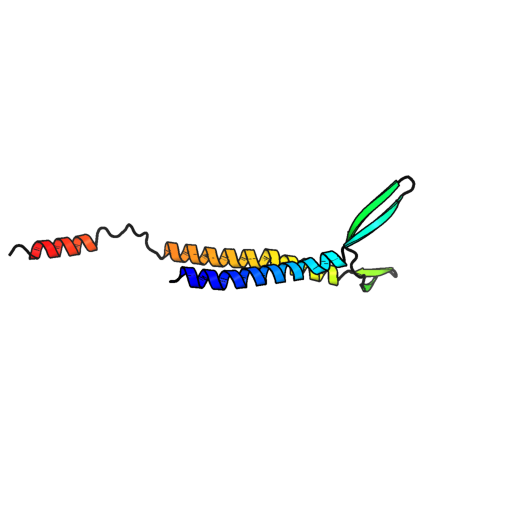 -13.980 5.289 17.641 1.00 97.69 91 ILE A O 1
ATOM 779 N N . ALA A 1 92 ? -12.574 3.743 16.804 1.00 95.38 92 ALA A N 1
ATOM 780 C CA . ALA A 1 92 ? -12.845 2.741 17.830 1.00 95.38 92 ALA A CA 1
ATOM 781 C C . ALA A 1 92 ? -12.509 3.276 19.228 1.00 95.38 92 ALA A C 1
ATOM 783 O O . ALA A 1 92 ? -13.364 3.251 20.115 1.00 95.38 92 ALA A O 1
ATOM 784 N N . TYR A 1 93 ? -11.321 3.856 19.407 1.00 96.00 93 TYR A N 1
ATOM 785 C CA . TYR A 1 93 ? -10.915 4.446 20.679 1.00 96.00 93 TYR A CA 1
ATOM 786 C C . TYR A 1 93 ? -11.767 5.646 21.070 1.00 96.00 93 TYR A C 1
ATOM 788 O O . TYR A 1 93 ? -12.178 5.741 22.222 1.00 96.00 93 TYR A O 1
ATOM 796 N N . THR A 1 94 ? -12.130 6.512 20.123 1.00 95.94 94 THR A N 1
ATOM 797 C CA . THR A 1 94 ? -13.039 7.634 20.399 1.00 95.94 94 THR A CA 1
ATOM 798 C C . THR A 1 94 ? -14.376 7.135 20.951 1.00 95.94 94 THR A C 1
ATOM 800 O O . THR A 1 94 ? -14.908 7.698 21.907 1.00 95.94 94 THR A O 1
ATOM 803 N N . ARG A 1 95 ? -14.927 6.050 20.390 1.00 95.25 95 ARG A N 1
ATOM 804 C CA . ARG A 1 95 ? -16.167 5.434 20.887 1.00 95.25 95 ARG A CA 1
ATOM 805 C C . ARG A 1 95 ? -15.985 4.798 22.259 1.00 95.25 95 ARG A C 1
ATOM 807 O O . ARG A 1 95 ? -16.859 4.974 23.105 1.00 95.25 95 ARG A O 1
ATOM 814 N N . ILE A 1 96 ? -14.877 4.096 22.489 1.00 93.62 96 ILE A N 1
ATOM 815 C CA . ILE A 1 96 ? -14.559 3.497 23.793 1.00 93.62 96 ILE A CA 1
ATOM 816 C C . ILE A 1 96 ? -14.477 4.589 24.862 1.00 93.62 96 ILE A C 1
ATOM 818 O O . ILE A 1 96 ? -15.151 4.479 25.880 1.00 93.62 96 ILE A O 1
ATOM 822 N N . ILE A 1 97 ? -13.743 5.674 24.600 1.00 93.19 97 ILE A N 1
ATOM 823 C CA . ILE A 1 97 ? -13.597 6.805 25.525 1.00 93.19 97 ILE A CA 1
ATOM 824 C C . ILE A 1 97 ? -14.957 7.442 25.813 1.00 93.19 97 ILE A C 1
ATOM 826 O O . ILE A 1 97 ? -15.326 7.575 26.975 1.00 93.19 97 ILE A O 1
ATOM 830 N N . LYS A 1 98 ? -15.749 7.768 24.783 1.00 92.56 98 LYS A N 1
ATOM 831 C CA . LYS A 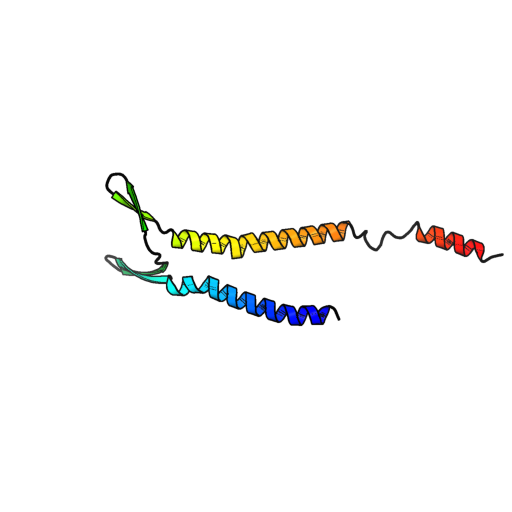1 98 ? -17.095 8.338 24.972 1.00 92.56 98 LYS A CA 1
ATOM 832 C C . LYS A 1 98 ? -18.002 7.423 25.792 1.00 92.56 98 LYS A C 1
ATOM 834 O O . LYS A 1 98 ? -18.723 7.899 26.662 1.00 92.56 98 LYS A O 1
ATOM 839 N N . THR A 1 99 ? -17.952 6.119 25.528 1.00 90.56 99 THR A N 1
ATOM 840 C CA . THR A 1 99 ? -18.739 5.123 26.266 1.00 90.56 99 THR A CA 1
ATOM 841 C C . THR A 1 99 ? -18.296 5.057 27.719 1.00 90.56 99 THR A C 1
ATOM 843 O O . THR A 1 99 ? -19.144 5.026 28.600 1.00 90.56 99 THR A O 1
ATOM 846 N N . LEU A 1 100 ? -16.989 5.080 27.978 1.00 88.69 100 LEU A N 1
ATOM 847 C CA . LEU A 1 100 ? -16.432 5.043 29.325 1.00 88.69 100 LEU A CA 1
ATOM 848 C C . LEU A 1 100 ? -16.752 6.317 30.117 1.00 88.69 100 LEU A C 1
ATOM 850 O O . LEU A 1 100 ? -17.046 6.238 31.299 1.00 88.69 100 LEU A O 1
ATOM 854 N N . TRP A 1 101 ? -16.749 7.479 29.465 1.00 85.19 101 TRP A N 1
ATOM 855 C CA . TRP A 1 101 ? -17.128 8.749 30.087 1.00 85.19 101 TRP A CA 1
ATOM 856 C C . TRP A 1 101 ? -18.631 8.831 30.377 1.00 85.19 101 TRP A C 1
ATOM 858 O O . TRP A 1 101 ? -19.036 9.363 31.408 1.00 85.19 101 TRP A O 1
ATOM 868 N N . ALA A 1 102 ? -19.466 8.292 29.484 1.00 79.38 102 ALA A N 1
ATOM 869 C CA . ALA A 1 102 ? -20.912 8.208 29.688 1.00 79.38 102 ALA A CA 1
ATOM 870 C C . ALA A 1 102 ? -21.294 7.135 30.723 1.00 79.38 102 ALA A C 1
ATOM 872 O O . ALA A 1 102 ? -22.276 7.287 31.454 1.00 79.38 102 ALA A O 1
ATOM 873 N N . ALA A 1 103 ? -20.509 6.060 30.811 1.00 73.19 103 ALA A N 1
ATOM 874 C CA . ALA A 1 103 ? -20.594 5.060 31.859 1.00 73.19 103 ALA A CA 1
ATOM 875 C C . ALA A 1 103 ? -20.040 5.656 33.157 1.00 73.19 103 ALA A C 1
ATOM 877 O O . ALA A 1 103 ? -18.899 5.409 33.536 1.00 73.19 103 ALA A O 1
ATOM 878 N N . LYS A 1 104 ? -20.873 6.463 33.826 1.00 58.72 104 LYS A N 1
ATOM 879 C CA . LYS A 1 104 ? -20.680 6.959 35.195 1.00 58.72 104 LYS A CA 1
ATOM 880 C C . LYS A 1 104 ? -19.916 5.910 36.008 1.00 58.72 104 LYS A C 1
ATOM 882 O O . LYS A 1 104 ? -20.393 4.775 36.100 1.00 58.72 104 LYS A O 1
ATOM 887 N N . THR A 1 105 ? -18.743 6.271 36.529 1.00 59.62 105 THR A N 1
ATOM 888 C CA . THR A 1 105 ? -17.855 5.360 37.262 1.00 59.62 105 THR A CA 1
ATOM 889 C C . THR A 1 105 ? -18.687 4.522 38.241 1.00 59.62 105 THR A C 1
ATOM 891 O O . THR A 1 105 ? -19.400 5.091 39.077 1.00 59.62 105 THR A O 1
ATOM 894 N N . PRO A 1 106 ? -18.694 3.180 38.113 1.00 53.06 106 PRO A N 1
ATOM 895 C CA . PRO A 1 106 ? -19.448 2.302 39.000 1.00 53.06 106 PRO A CA 1
ATOM 896 C C . PRO A 1 106 ? -18.796 2.345 40.389 1.00 53.06 106 PRO A C 1
ATOM 898 O O . PRO A 1 106 ? -17.944 1.537 40.724 1.00 53.06 106 PRO A O 1
ATOM 901 N N . GLY A 1 107 ? -19.152 3.372 41.155 1.00 55.53 107 GLY A N 1
ATOM 902 C CA . GLY A 1 107 ? -18.564 3.741 42.442 1.00 55.53 107 GLY A CA 1
ATOM 903 C C . GLY A 1 107 ? -19.241 4.975 43.049 1.00 55.53 107 GLY A C 1
ATOM 904 O O . GLY A 1 107 ? -19.393 5.060 44.260 1.00 55.53 107 GLY A O 1
ATOM 905 N N . GLU A 1 108 ? -19.796 5.871 42.224 1.00 50.62 108 GLU A N 1
ATOM 906 C CA . GLU A 1 108 ? -20.536 7.058 42.681 1.00 50.62 108 GLU A CA 1
ATOM 907 C C . GLU A 1 108 ? -22.055 6.789 42.811 1.00 50.62 108 GLU A C 1
ATOM 909 O O . GLU A 1 108 ? -22.903 7.470 42.224 1.00 50.62 108 GLU A O 1
ATOM 914 N N . ARG A 1 109 ? -22.431 5.739 43.550 1.00 54.19 109 ARG A N 1
ATOM 915 C CA . ARG A 1 109 ? -23.818 5.479 43.991 1.00 54.19 109 ARG A CA 1
ATOM 916 C C . ARG A 1 109 ? -23.888 5.477 45.519 1.00 54.19 109 ARG A C 1
ATOM 918 O O . ARG A 1 109 ? -24.189 4.455 46.118 1.00 54.19 109 ARG A O 1
ATOM 925 N N . VAL A 1 110 ? -23.578 6.599 46.169 1.00 57.28 110 VAL A N 1
ATOM 926 C CA . VAL A 1 110 ? -23.575 6.670 47.649 1.00 57.28 110 VAL A CA 1
ATOM 927 C C . VAL A 1 110 ? -24.211 7.962 48.213 1.00 57.28 110 VAL A C 1
ATOM 929 O O . VAL A 1 110 ? -23.792 8.452 49.252 1.00 57.28 110 VAL A O 1
ATOM 932 N N . PRO A 1 111 ? -25.255 8.554 47.592 1.00 54.75 111 PRO A N 1
ATOM 933 C CA . PRO A 1 111 ? -26.230 9.241 48.467 1.00 54.75 111 PRO A CA 1
ATOM 934 C C . PRO A 1 111 ? -27.712 8.948 48.194 1.00 54.75 111 PRO A C 1
ATOM 936 O O . PRO A 1 111 ? -28.522 8.974 49.125 1.00 54.75 111 PRO A O 1
ATOM 939 N N . LYS A 1 112 ? -28.108 8.653 46.947 1.00 54.75 112 LYS A N 1
ATOM 940 C CA . LYS A 1 112 ? -29.539 8.493 46.614 1.00 54.75 112 LYS A CA 1
ATOM 941 C C . LYS A 1 112 ? -30.112 7.139 47.041 1.00 54.75 112 LYS A C 1
ATOM 943 O O . LYS A 1 112 ? -31.191 7.113 47.621 1.00 54.75 112 LYS A O 1
ATOM 948 N N . ASP A 1 113 ? -29.374 6.045 46.865 1.00 57.81 113 ASP A N 1
ATOM 949 C CA . ASP A 1 113 ? -29.852 4.728 47.315 1.00 57.81 113 ASP A CA 1
ATOM 950 C C . ASP A 1 113 ? -29.824 4.597 48.845 1.00 57.81 113 ASP A C 1
ATOM 952 O O . ASP A 1 113 ? -30.724 3.993 49.425 1.00 57.81 113 ASP A O 1
ATOM 956 N N . ILE A 1 114 ? -28.871 5.251 49.523 1.00 60.28 114 ILE A N 1
ATOM 957 C CA . ILE A 1 114 ? -28.824 5.281 50.993 1.00 60.28 114 ILE A CA 1
ATOM 958 C C . ILE A 1 114 ? -30.031 6.033 51.550 1.00 60.28 114 ILE A C 1
ATOM 960 O O . ILE A 1 114 ? -30.686 5.540 52.455 1.00 60.28 114 ILE A O 1
ATOM 964 N N . THR A 1 115 ? -30.387 7.199 51.006 1.00 60.00 115 THR A N 1
ATOM 965 C CA . THR A 1 115 ? -31.550 7.951 51.513 1.00 60.00 115 THR A CA 1
ATOM 966 C C . THR A 1 115 ? -32.872 7.203 51.316 1.00 60.00 115 THR A C 1
ATOM 968 O O . THR A 1 115 ? -33.735 7.263 52.196 1.00 60.00 115 THR A O 1
ATOM 971 N N . VAL A 1 116 ? -33.024 6.445 50.225 1.00 63.62 116 VAL A N 1
ATOM 972 C CA . VAL A 1 116 ? -34.190 5.572 50.004 1.00 63.62 116 VAL A CA 1
ATOM 973 C C . VAL A 1 116 ? -34.178 4.377 50.965 1.00 63.62 116 VAL A C 1
ATOM 975 O O . VAL A 1 116 ? -35.193 4.117 51.612 1.00 63.62 116 VAL A O 1
ATOM 978 N N . GLN A 1 117 ? -33.037 3.707 51.155 1.00 61.25 117 GLN A N 1
ATOM 979 C CA . GLN A 1 117 ? -32.929 2.583 52.093 1.00 61.25 117 GLN A CA 1
ATOM 980 C C . GLN A 1 117 ? -33.094 3.000 53.564 1.00 61.25 117 GLN A C 1
ATOM 982 O O . GLN A 1 117 ? -33.774 2.307 54.320 1.00 61.25 117 GLN A O 1
ATOM 987 N N . THR A 1 118 ? -32.558 4.149 53.982 1.00 62.97 118 THR A N 1
ATOM 988 C CA . THR A 1 118 ? -32.727 4.676 55.348 1.00 62.97 118 THR A CA 1
ATOM 989 C C . THR A 1 118 ? -34.181 5.073 55.617 1.00 62.97 118 THR A C 1
ATOM 991 O O . THR A 1 118 ? -34.696 4.820 56.706 1.00 62.97 118 THR A O 1
ATOM 994 N N . ARG A 1 119 ? -34.893 5.626 54.621 1.00 60.22 119 ARG A N 1
ATOM 995 C CA . ARG A 1 119 ? -36.340 5.897 54.732 1.00 60.22 119 ARG A CA 1
ATOM 996 C C . ARG A 1 119 ? -37.170 4.618 54.821 1.00 60.22 119 ARG A C 1
ATOM 998 O O . ARG A 1 119 ? -38.135 4.593 55.578 1.00 60.22 119 ARG A O 1
ATOM 1005 N N . MET A 1 120 ? -36.792 3.565 54.098 1.00 58.84 120 MET A N 1
ATOM 1006 C CA . MET A 1 120 ? -37.471 2.268 54.178 1.00 58.84 120 MET A CA 1
ATOM 1007 C C . MET A 1 120 ? -37.256 1.588 55.535 1.00 58.84 120 MET A C 1
ATOM 1009 O O . MET A 1 120 ? -38.221 1.112 56.123 1.00 58.84 120 MET A O 1
ATOM 1013 N N . LYS A 1 121 ? -36.040 1.628 56.098 1.00 56.84 121 LYS A N 1
ATOM 1014 C CA . LYS A 1 121 ? -35.761 1.061 57.432 1.00 56.84 121 LYS A CA 1
ATOM 1015 C C . LYS A 1 121 ? -36.490 1.787 58.570 1.00 56.84 121 LYS A C 1
ATOM 1017 O O . LYS A 1 121 ? -36.872 1.146 59.540 1.00 56.84 121 LYS A O 1
ATOM 1022 N N . ARG A 1 122 ? -36.754 3.094 58.444 1.00 57.72 122 ARG A N 1
ATOM 1023 C CA . ARG A 1 122 ? -37.517 3.862 59.451 1.00 57.72 122 ARG A CA 1
ATOM 1024 C C . ARG A 1 122 ? -39.005 3.490 59.506 1.00 57.72 122 ARG A C 1
ATOM 1026 O O . ARG A 1 122 ? -39.651 3.774 60.503 1.00 57.72 122 ARG A O 1
ATOM 1033 N N . LYS A 1 123 ? -39.545 2.869 58.452 1.00 54.00 123 LYS A N 1
ATOM 1034 C CA . LYS A 1 123 ? -40.967 2.505 58.350 1.00 54.00 123 LYS A CA 1
ATOM 1035 C C . LYS A 1 123 ? -41.295 1.105 58.885 1.00 54.00 123 LYS A C 1
ATOM 1037 O O . LYS A 1 123 ? -42.467 0.776 58.970 1.00 54.00 123 LYS A O 1
ATOM 1042 N N . VAL A 1 124 ? -40.279 0.299 59.204 1.00 54.84 124 VAL A N 1
ATOM 1043 C CA . VAL A 1 124 ? -40.431 -1.099 59.659 1.00 54.84 124 VAL A CA 1
ATOM 1044 C C . VAL A 1 124 ? -40.462 -1.219 61.195 1.00 54.84 124 VAL A C 1
ATOM 1046 O O . VAL A 1 124 ? -40.809 -2.271 61.708 1.00 54.84 124 VAL A O 1
ATOM 1049 N N . ASN A 1 125 ? -40.183 -0.136 61.931 1.00 48.44 125 ASN A N 1
ATOM 1050 C CA . ASN A 1 125 ? -40.427 -0.048 63.377 1.00 48.44 125 ASN A CA 1
ATOM 1051 C C . ASN A 1 125 ? -41.699 0.773 63.654 1.00 48.44 125 ASN A C 1
ATOM 1053 O O . ASN A 1 125 ? -41.603 1.918 64.099 1.00 48.44 125 ASN A O 1
ATOM 1057 N N . ILE A 1 126 ? -42.868 0.210 63.344 1.00 43.81 126 ILE A N 1
ATOM 1058 C CA . ILE A 1 126 ? -44.162 0.532 63.970 1.00 43.81 126 ILE A CA 1
ATOM 1059 C C . ILE A 1 126 ? -44.885 -0.793 64.173 1.00 43.81 126 ILE A C 1
ATOM 1061 O O . ILE A 1 126 ? -44.935 -1.561 63.185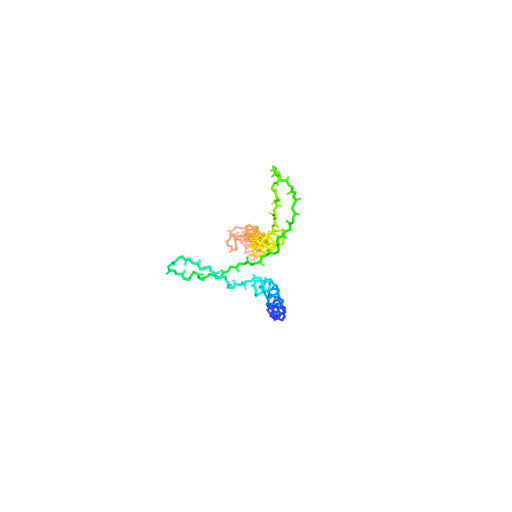 1.00 43.81 126 ILE A O 1
#

Sequence (126 aa):
MKAHIIERKARHSIILVWLFSFAFASPLLVFRTLHQRQWKNHLEQWCGDKWPLVFKYMEYGVPVYHQPARKIYWTTLSVVLFLIPILVMAIAYTRIIKTLWAAKTPGERVPKDITVQTRMKRKVNI

Secondary structure (DSSP, 8-state):
-HHHHHHHHHHHHHHHHHHHHHHHHHHHHHHEEEEEEE-SS-EEEEEEE-PPPEEEEEETTEEEEE-HHHHHHHHHHHIIIIIHHHHHHHHHHHHHHHHHHHS--TT--SSHHHHHHHHHHHTS--

Organism: Mytilus galloprovincialis (NCBI:txid29158)